Protein AF-A0A3B9WU60-F1 (afdb_monomer)

Radius of gyration: 11.03 Å; Cα contacts (8 Å, |Δi|>4): 72; chains: 1; bounding box: 33×17×28 Å

Nearest PDB structures (foldseek):
  3bid-assembly4_G  TM=6.530E-01  e=5.974E-01  Neisseria meningitidis MC58
  3bid-assembly3_E  TM=6.442E-01  e=5.594E-01  Neisseria meningitidis MC58
  2k7i-assembly1_B  TM=5.263E-01  e=1.230E+00  Agrobacterium fabrum str. C58
  2x5c-assembly2_B  TM=3.548E-01  e=1.708E+00  Pyrobaculum spherical virus
  1mnm-assembly1_C  TM=4.006E-01  e=5.566E+00  Sacc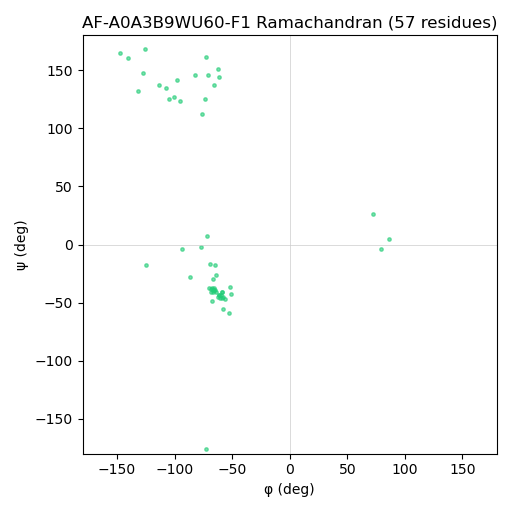haromyces cerevisiae

Mean predicted aligned error: 3.03 Å

Secondary structure (DSSP, 8-state):
-EEEEEE-TTS-EEEEEE-TTS-B-HHHHHHHHHHHHTT--HHHHHHHHHHHHHHHHH-

Structure (mmCIF, N/CA/C/O backbone):
data_AF-A0A3B9WU60-F1
#
_entry.id   AF-A0A3B9WU60-F1
#
loop_
_atom_site.group_PDB
_atom_site.id
_atom_site.type_symbol
_atom_site.label_atom_id
_atom_site.label_alt_id
_atom_site.label_comp_id
_atom_site.label_asym_id
_atom_site.label_entity_id
_atom_site.label_seq_id
_atom_site.pdbx_PDB_ins_code
_atom_site.Cartn_x
_atom_site.Cartn_y
_atom_site.Cartn_z
_atom_site.occupancy
_atom_site.B_iso_or_equiv
_atom_site.auth_seq_id
_atom_site.auth_comp_id
_atom_site.auth_asym_id
_atom_site.auth_atom_id
_atom_site.pdbx_PDB_model_num
ATOM 1 N N . MET A 1 1 ? 9.502 4.591 -8.257 1.00 89.06 1 MET A N 1
ATOM 2 C CA . MET A 1 1 ? 8.134 4.247 -7.785 1.00 89.06 1 MET A CA 1
ATOM 3 C C . MET A 1 1 ? 7.634 5.303 -6.800 1.00 89.06 1 MET A C 1
ATOM 5 O O . MET A 1 1 ? 8.463 5.977 -6.191 1.00 89.06 1 MET A O 1
ATOM 9 N N . LYS A 1 2 ? 6.315 5.479 -6.630 1.00 91.19 2 LYS A N 1
ATOM 10 C CA . LYS A 1 2 ? 5.738 6.543 -5.783 1.00 91.19 2 LYS A CA 1
ATOM 11 C C . LYS A 1 2 ? 4.670 6.008 -4.830 1.00 91.19 2 LYS A C 1
ATOM 13 O O . LYS A 1 2 ? 3.752 5.314 -5.248 1.00 91.19 2 LYS A O 1
ATOM 18 N N . THR A 1 3 ? 4.760 6.372 -3.551 1.00 91.75 3 THR A N 1
ATOM 19 C CA . THR A 1 3 ? 3.694 6.091 -2.578 1.00 91.75 3 THR A CA 1
ATOM 20 C C . THR A 1 3 ? 2.500 7.012 -2.830 1.00 91.75 3 THR A C 1
ATOM 22 O O . THR A 1 3 ? 2.640 8.238 -2.833 1.00 91.75 3 THR A O 1
ATOM 25 N N . VAL A 1 4 ? 1.317 6.429 -3.010 1.00 93.19 4 VAL A N 1
ATOM 26 C CA . VAL A 1 4 ? 0.055 7.140 -3.228 1.00 93.19 4 VAL A CA 1
ATOM 27 C C . VAL A 1 4 ? -0.871 6.908 -2.041 1.00 93.19 4 VAL A C 1
ATOM 29 O O . VAL A 1 4 ? -0.984 5.801 -1.521 1.00 93.19 4 VAL A O 1
ATOM 32 N N . THR A 1 5 ? -1.535 7.976 -1.600 1.00 93.44 5 THR A N 1
ATOM 33 C CA . THR A 1 5 ? -2.545 7.933 -0.536 1.00 93.44 5 THR A CA 1
ATOM 34 C C . THR A 1 5 ? -3.924 8.116 -1.152 1.00 93.44 5 THR A C 1
ATOM 36 O O . THR A 1 5 ? -4.110 9.006 -1.979 1.00 93.44 5 THR A O 1
ATOM 39 N N . PHE A 1 6 ? -4.892 7.303 -0.740 1.00 90.81 6 PHE A N 1
ATOM 40 C CA . PHE A 1 6 ? -6.272 7.400 -1.208 1.00 90.81 6 PHE A CA 1
ATOM 41 C C . PHE A 1 6 ? -7.260 7.160 -0.067 1.00 90.81 6 PHE A C 1
ATOM 43 O O . PHE A 1 6 ? -6.917 6.598 0.977 1.00 90.81 6 PHE A O 1
ATOM 50 N N . LYS A 1 7 ? -8.499 7.612 -0.266 1.00 93.00 7 LYS A N 1
ATOM 51 C CA . LYS A 1 7 ? -9.600 7.422 0.676 1.00 93.00 7 LYS A CA 1
ATOM 52 C C . LYS A 1 7 ? -10.537 6.350 0.127 1.00 93.00 7 LYS A C 1
ATOM 54 O O . LYS A 1 7 ? -10.993 6.455 -1.007 1.00 93.00 7 LYS A O 1
ATOM 59 N N . THR A 1 8 ? -10.801 5.313 0.912 1.00 88.19 8 THR A N 1
ATOM 60 C CA . THR A 1 8 ? -11.799 4.288 0.577 1.00 88.19 8 THR A CA 1
ATOM 61 C C . THR A 1 8 ? -13.2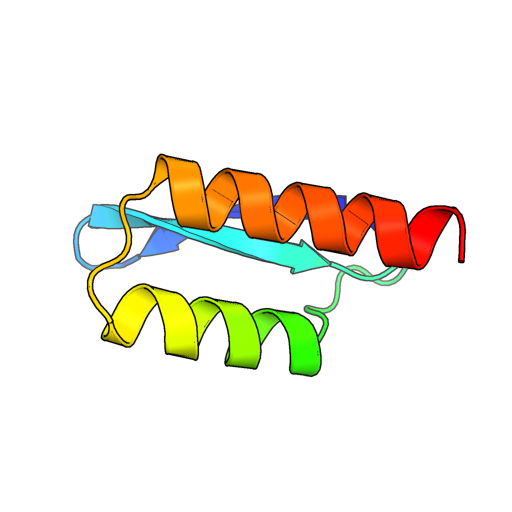18 4.841 0.735 1.00 88.19 8 THR A C 1
ATOM 63 O O . THR A 1 8 ? -13.395 5.801 1.493 1.00 88.19 8 THR A O 1
ATOM 66 N N . PRO A 1 9 ? -14.237 4.204 0.128 1.00 88.50 9 PRO A N 1
ATOM 67 C CA . PRO A 1 9 ? -15.643 4.567 0.333 1.00 88.50 9 PRO A CA 1
ATOM 68 C C . PRO A 1 9 ? -16.039 4.636 1.816 1.00 88.50 9 PRO A C 1
ATOM 70 O O . PRO A 1 9 ? -16.707 5.576 2.229 1.00 88.50 9 PRO A O 1
ATOM 73 N 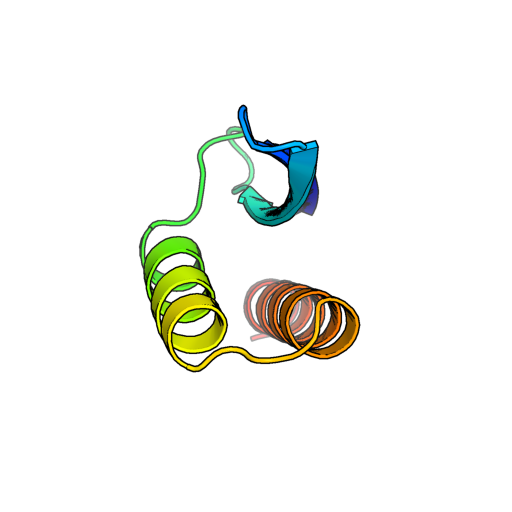N . ASP A 1 10 ? -15.493 3.739 2.643 1.00 88.88 10 ASP A N 1
ATOM 74 C CA . ASP A 1 10 ? -15.716 3.691 4.101 1.00 88.88 10 ASP A CA 1
ATOM 75 C C . ASP A 1 10 ? -15.030 4.828 4.884 1.00 88.88 10 ASP A C 1
ATOM 77 O O . ASP A 1 10 ? -14.937 4.805 6.110 1.00 88.88 10 ASP A O 1
ATOM 81 N N . GLY A 1 11 ? -14.439 5.801 4.191 1.00 89.88 11 GLY A N 1
ATOM 82 C CA . GLY A 1 11 ? -13.768 6.949 4.789 1.00 89.88 11 GLY A CA 1
ATOM 83 C C . GLY A 1 11 ? -12.355 6.693 5.318 1.00 89.88 11 GLY A C 1
ATOM 84 O O . GLY A 1 11 ? -11.686 7.645 5.726 1.00 89.88 11 GLY A O 1
ATOM 85 N N . LYS A 1 12 ? -11.865 5.449 5.276 1.00 87.38 12 LYS A N 1
ATOM 86 C CA . LYS A 1 12 ? -10.503 5.091 5.698 1.00 87.38 12 LYS A CA 1
ATOM 87 C C . LYS A 1 12 ? -9.452 5.609 4.713 1.00 87.38 12 LYS A C 1
ATOM 89 O O . LYS A 1 12 ? -9.670 5.658 3.506 1.00 87.38 12 LYS A O 1
ATOM 94 N N . ILE A 1 13 ? -8.289 5.982 5.241 1.00 91.12 13 ILE A N 1
ATOM 95 C CA . ILE A 1 13 ? -7.124 6.392 4.447 1.00 91.12 13 ILE A CA 1
ATOM 96 C C . ILE A 1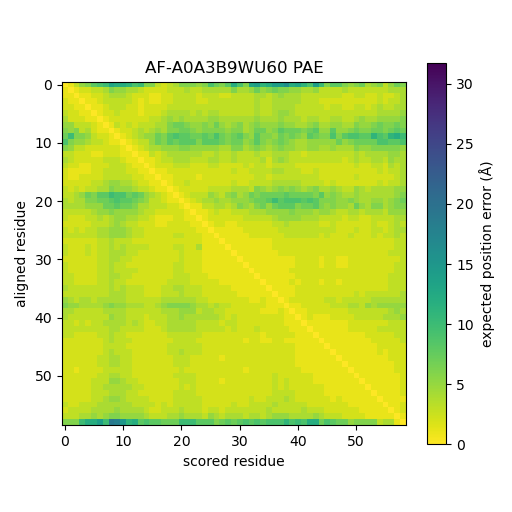 13 ? -6.218 5.175 4.265 1.00 91.12 13 ILE A C 1
ATOM 98 O O . ILE A 1 13 ? -5.784 4.591 5.259 1.00 91.12 13 ILE A O 1
ATOM 102 N N . ARG A 1 14 ? -5.916 4.826 3.013 1.00 90.75 14 ARG A N 1
ATOM 103 C CA . ARG A 1 14 ? -5.030 3.719 2.639 1.00 90.75 14 ARG A CA 1
ATOM 104 C C . ARG A 1 14 ? -3.904 4.183 1.715 1.00 90.75 14 ARG A C 1
ATOM 106 O O . ARG A 1 14 ? -3.913 5.306 1.208 1.00 90.75 14 ARG A O 1
ATOM 113 N N . TYR A 1 15 ? -2.929 3.298 1.535 1.00 92.44 15 TYR A N 1
ATOM 114 C CA . TYR A 1 15 ? -1.701 3.542 0.786 1.00 92.44 15 TYR A CA 1
ATOM 115 C C . TYR A 1 15 ? -1.510 2.450 -0.263 1.00 92.44 15 TYR A C 1
ATOM 117 O O . TYR A 1 15 ? -1.896 1.306 -0.027 1.00 92.44 15 TYR A O 1
ATOM 125 N N . TYR A 1 16 ? -0.909 2.795 -1.394 1.00 93.38 16 TYR A N 1
ATOM 126 C CA . TYR A 1 16 ? -0.366 1.828 -2.343 1.00 93.38 16 TYR A CA 1
ATOM 127 C C . TYR A 1 16 ? 0.866 2.406 -3.036 1.00 93.38 16 TYR A C 1
ATOM 129 O O . TYR A 1 16 ? 1.110 3.615 -2.989 1.00 93.38 16 TYR A O 1
ATOM 137 N N . LEU A 1 17 ? 1.641 1.538 -3.680 1.00 94.94 17 LEU A N 1
ATOM 138 C CA . LEU A 1 17 ? 2.804 1.930 -4.463 1.00 94.94 17 LEU A CA 1
ATOM 139 C C . LEU A 1 17 ? 2.440 1.950 -5.947 1.00 94.94 17 LEU A C 1
ATOM 141 O O . LEU A 1 17 ? 1.922 0.958 -6.457 1.00 94.94 17 LEU A O 1
ATOM 145 N N . SER A 1 18 ? 2.710 3.063 -6.626 1.00 94.38 18 SER A N 1
ATOM 146 C CA . SER A 1 18 ? 2.608 3.162 -8.079 1.00 94.38 18 SER A CA 1
ATOM 147 C C . SER A 1 18 ? 3.976 2.975 -8.738 1.00 94.38 18 SER A C 1
ATOM 149 O O . SER A 1 18 ? 5.000 3.488 -8.257 1.00 94.38 18 SER A O 1
ATOM 151 N N . ASP A 1 19 ? 3.991 2.279 -9.867 1.00 90.44 19 ASP A N 1
ATOM 152 C CA . ASP A 1 19 ? 5.146 2.159 -10.747 1.00 90.44 19 ASP A CA 1
ATOM 153 C C . ASP A 1 19 ? 5.415 3.474 -11.515 1.00 90.44 19 ASP A C 1
ATOM 155 O O . ASP A 1 19 ? 4.787 4.511 -11.270 1.00 90.44 19 ASP A O 1
ATOM 159 N N . GLY A 1 20 ? 6.403 3.455 -12.417 1.00 86.44 20 GLY A N 1
ATOM 160 C CA . GLY A 1 20 ? 6.749 4.610 -13.257 1.00 86.44 20 GLY A CA 1
ATOM 161 C C . GLY A 1 20 ? 5.702 4.962 -14.323 1.00 86.44 20 GLY A C 1
ATOM 162 O O . GLY A 1 20 ? 5.721 6.079 -14.830 1.00 86.44 20 GLY A O 1
ATOM 163 N N . ALA A 1 21 ? 4.784 4.044 -14.632 1.00 88.44 21 ALA A N 1
ATOM 164 C CA . ALA A 1 21 ? 3.672 4.242 -15.557 1.00 88.44 21 ALA A CA 1
ATOM 165 C C . ALA A 1 21 ? 2.382 4.696 -14.842 1.00 88.44 21 ALA A C 1
ATOM 167 O O . ALA A 1 21 ? 1.384 4.991 -15.495 1.00 88.44 21 ALA A O 1
ATOM 168 N N . GLY A 1 22 ? 2.403 4.782 -13.507 1.00 86.62 22 GLY A N 1
ATOM 169 C CA . GLY A 1 22 ? 1.252 5.149 -12.687 1.00 86.62 22 GLY A CA 1
ATOM 170 C C . GLY A 1 22 ? 0.344 3.973 -12.320 1.00 86.62 22 GLY A C 1
ATOM 171 O O . GLY A 1 22 ? -0.678 4.190 -11.669 1.00 86.62 22 GLY A O 1
ATOM 172 N N . ASN A 1 23 ? 0.712 2.739 -12.671 1.00 91.62 23 ASN A N 1
ATOM 173 C CA . ASN A 1 23 ? -0.042 1.549 -12.301 1.00 91.62 23 ASN A CA 1
ATOM 174 C C . ASN A 1 23 ? 0.311 1.102 -10.876 1.00 91.62 23 ASN A C 1
ATOM 176 O O . ASN A 1 23 ? 1.458 1.241 -10.444 1.00 91.62 23 ASN A O 1
ATOM 180 N N . PRO A 1 24 ? -0.649 0.555 -10.118 1.00 92.94 24 PRO A N 1
ATOM 181 C CA . PRO A 1 24 ? -0.362 -0.035 -8.819 1.00 92.94 24 PRO A CA 1
ATOM 182 C C . PRO A 1 24 ? 0.525 -1.279 -8.956 1.00 92.94 24 PRO A C 1
ATOM 184 O O . PRO A 1 24 ? 0.268 -2.129 -9.804 1.00 92.94 24 PRO A O 1
ATOM 187 N N . VAL A 1 25 ? 1.516 -1.415 -8.073 1.00 94.38 25 VAL A N 1
ATOM 188 C CA . VAL A 1 25 ? 2.352 -2.622 -7.969 1.00 94.38 25 VAL A CA 1
ATOM 189 C C . VAL A 1 25 ? 1.549 -3.729 -7.262 1.00 94.38 25 VAL A C 1
ATOM 191 O O . VAL A 1 25 ? 1.241 -3.564 -6.072 1.00 94.38 25 VAL A O 1
ATOM 194 N N . PRO A 1 26 ? 1.172 -4.828 -7.948 1.00 93.38 26 PRO A N 1
ATOM 195 C CA . PRO A 1 26 ? 0.234 -5.824 -7.418 1.00 93.38 26 PRO A CA 1
ATOM 196 C C . PRO A 1 26 ? 0.706 -6.487 -6.120 1.00 93.38 26 PRO A C 1
ATOM 198 O O . PRO A 1 26 ? -0.052 -6.577 -5.156 1.00 93.38 26 PRO A O 1
ATOM 201 N N . GLU A 1 27 ? 1.980 -6.863 -6.049 1.00 93.12 27 GLU A N 1
ATOM 202 C CA . GLU A 1 27 ? 2.572 -7.575 -4.915 1.00 93.12 27 GLU A CA 1
ATOM 203 C C . GLU A 1 27 ? 2.566 -6.704 -3.653 1.00 93.12 27 GLU A C 1
ATOM 205 O O . GLU A 1 27 ? 2.263 -7.168 -2.552 1.00 93.12 27 GLU A O 1
ATOM 210 N N . VAL A 1 28 ? 2.836 -5.403 -3.814 1.00 94.00 28 VAL A N 1
ATOM 211 C CA . VAL A 1 28 ? 2.770 -4.427 -2.717 1.00 94.00 28 VAL A CA 1
ATOM 212 C C . VAL A 1 28 ? 1.329 -4.218 -2.271 1.00 94.00 28 VAL A C 1
ATOM 214 O O . VAL A 1 28 ? 1.060 -4.133 -1.072 1.00 94.00 28 VAL A O 1
ATOM 217 N N . MET A 1 29 ? 0.395 -4.147 -3.219 1.00 93.31 29 MET A N 1
ATOM 218 C CA . MET A 1 29 ? -1.024 -4.000 -2.919 1.00 93.31 29 MET A CA 1
ATOM 219 C C . MET A 1 29 ? -1.538 -5.185 -2.092 1.00 93.31 29 MET A C 1
ATOM 221 O O . MET A 1 29 ? -2.215 -4.981 -1.083 1.00 93.31 29 MET A O 1
ATOM 225 N N . ASP A 1 30 ? -1.200 -6.411 -2.483 1.00 95.25 30 ASP A N 1
ATOM 226 C CA . ASP A 1 30 ? -1.654 -7.618 -1.796 1.00 95.25 30 ASP A CA 1
ATOM 227 C C . ASP A 1 30 ? -1.006 -7.778 -0.418 1.00 95.25 30 ASP A C 1
ATOM 229 O O . ASP A 1 30 ? -1.695 -8.111 0.551 1.00 95.25 30 ASP A O 1
ATOM 233 N N . TYR A 1 31 ? 0.269 -7.411 -0.276 1.00 95.06 31 TYR A N 1
ATOM 234 C CA . TYR A 1 31 ? 0.921 -7.339 1.029 1.00 95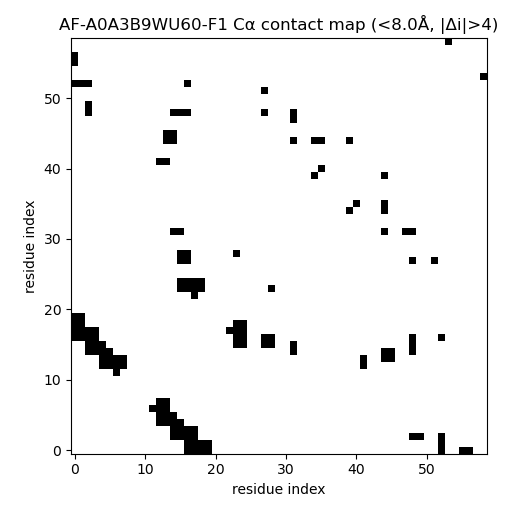.06 31 TYR A CA 1
ATOM 235 C C . TYR A 1 31 ? 0.266 -6.306 1.962 1.00 95.06 31 TYR A C 1
ATOM 237 O O . TYR A 1 31 ? -0.008 -6.595 3.130 1.00 95.06 31 TYR A O 1
ATOM 245 N N . LEU A 1 32 ? -0.039 -5.104 1.462 1.00 94.00 32 LEU A N 1
ATOM 246 C CA . LEU A 1 32 ? -0.703 -4.071 2.261 1.00 94.00 32 LEU A CA 1
ATOM 247 C C . LEU A 1 32 ? -2.131 -4.480 2.649 1.00 94.00 32 LEU A C 1
ATOM 249 O O . LEU A 1 32 ? -2.532 -4.229 3.784 1.00 94.00 32 LEU A O 1
ATOM 253 N N . LYS A 1 33 ? -2.877 -5.157 1.762 1.00 93.88 33 LYS A N 1
ATOM 254 C CA . LYS A 1 33 ? -4.184 -5.754 2.096 1.00 93.88 33 LYS A CA 1
ATOM 255 C C . LYS A 1 33 ? -4.054 -6.814 3.187 1.00 93.88 33 LYS A C 1
ATOM 257 O O . LYS A 1 33 ? -4.858 -6.824 4.112 1.00 93.88 33 LYS A O 1
ATOM 262 N N . PHE A 1 34 ? -3.046 -7.682 3.107 1.00 95.88 34 PHE A N 1
ATOM 263 C CA . PHE A 1 34 ? -2.783 -8.687 4.136 1.00 95.88 34 PHE A CA 1
ATOM 264 C C . PHE A 1 34 ? -2.533 -8.046 5.510 1.00 95.88 34 PHE A C 1
ATOM 266 O O . PHE A 1 34 ? -3.142 -8.460 6.495 1.00 95.88 34 PHE A O 1
ATOM 273 N N . LEU A 1 35 ? -1.707 -6.996 5.582 1.00 94.50 35 LEU A N 1
ATOM 274 C CA . LEU A 1 35 ? -1.472 -6.258 6.828 1.00 94.50 35 LEU A CA 1
ATOM 275 C C . LEU A 1 35 ? -2.724 -5.528 7.334 1.00 94.50 35 LEU A C 1
ATOM 277 O O . LEU A 1 35 ? -2.973 -5.489 8.539 1.00 94.50 35 LEU A O 1
ATOM 281 N N . ASP A 1 36 ? -3.511 -4.943 6.434 1.00 92.50 36 ASP A N 1
ATOM 282 C CA . ASP A 1 36 ? -4.744 -4.242 6.794 1.00 92.50 36 ASP A CA 1
ATOM 283 C C . ASP A 1 36 ? -5.806 -5.217 7.327 1.00 92.50 36 ASP A C 1
ATOM 285 O O . ASP A 1 36 ? -6.463 -4.930 8.327 1.00 92.50 36 ASP A O 1
ATOM 289 N N . ASN A 1 37 ? -5.894 -6.421 6.752 1.00 94.12 37 ASN A N 1
ATOM 290 C CA . A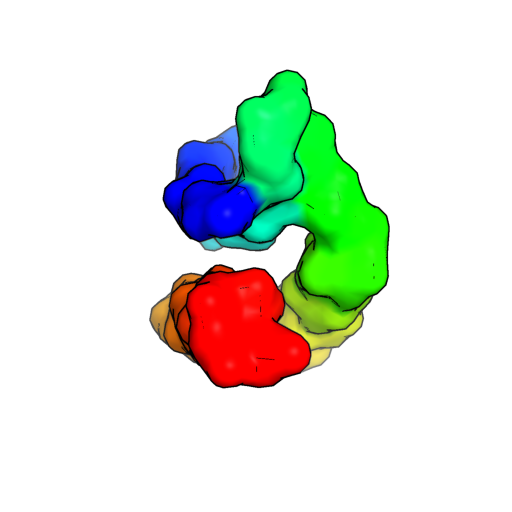SN A 1 37 ? -6.762 -7.499 7.236 1.00 94.12 37 ASN A CA 1
ATOM 291 C C . ASN A 1 37 ? -6.372 -7.996 8.639 1.00 94.12 37 ASN A C 1
ATOM 293 O O . ASN A 1 37 ? -7.232 -8.460 9.381 1.00 94.12 37 ASN A O 1
ATOM 297 N N . GLN A 1 38 ? -5.103 -7.863 9.040 1.00 95.62 38 GLN A N 1
ATOM 298 C CA . GLN A 1 38 ? -4.665 -8.128 10.418 1.00 95.62 38 GLN A CA 1
ATOM 299 C C . GLN A 1 38 ? -5.020 -7.000 11.401 1.00 95.62 38 GLN A C 1
ATOM 301 O O . GLN A 1 38 ? -4.684 -7.089 12.582 1.00 95.62 38 GLN A O 1
ATOM 306 N N . GLY A 1 39 ? -5.629 -5.907 10.934 1.00 92.94 39 GLY A N 1
ATOM 307 C CA . GLY A 1 39 ? -5.950 -4.749 11.763 1.00 92.94 39 GLY A CA 1
ATOM 308 C C . GLY A 1 39 ? -4.725 -3.923 12.162 1.00 92.94 39 GLY A C 1
ATOM 309 O O . GLY A 1 39 ? -4.740 -3.267 13.206 1.00 92.94 39 GLY A O 1
ATOM 310 N N . LYS A 1 40 ? -3.641 -3.946 11.370 1.00 93.88 40 LYS A N 1
ATOM 311 C CA . LYS A 1 40 ? -2.470 -3.097 11.639 1.00 93.88 40 LYS A CA 1
ATOM 312 C C . LYS A 1 40 ? -2.853 -1.617 11.580 1.00 93.88 40 LYS A C 1
ATOM 314 O O . LYS A 1 40 ? -3.658 -1.184 10.759 1.00 93.88 40 LYS A O 1
ATOM 319 N N . ALA A 1 41 ? -2.232 -0.817 12.444 1.00 92.44 41 ALA A N 1
ATOM 320 C CA . ALA A 1 41 ? -2.503 0.612 12.508 1.00 92.44 41 ALA A CA 1
ATOM 321 C C . ALA A 1 41 ? -2.139 1.315 11.189 1.00 92.44 41 ALA A C 1
ATOM 323 O O . ALA A 1 41 ? -1.177 0.952 10.509 1.00 92.44 41 ALA A O 1
ATOM 324 N N . ARG A 1 42 ? -2.842 2.409 10.873 1.00 91.31 42 ARG A N 1
ATOM 325 C CA . ARG A 1 42 ? -2.604 3.208 9.656 1.00 91.31 42 ARG A CA 1
ATOM 326 C C . ARG A 1 42 ? -1.136 3.607 9.475 1.00 91.31 42 ARG A C 1
ATOM 328 O O . ARG A 1 42 ? -0.610 3.538 8.370 1.00 91.31 42 ARG A O 1
ATOM 335 N N . ASN A 1 43 ? -0.472 4.026 10.553 1.00 93.69 43 ASN A N 1
ATOM 336 C CA . ASN A 1 43 ? 0.935 4.431 10.498 1.00 93.69 43 ASN A CA 1
ATOM 337 C C . ASN A 1 43 ? 1.868 3.249 10.187 1.00 93.69 43 ASN A C 1
ATOM 339 O O . ASN A 1 43 ? 2.886 3.452 9.534 1.00 93.69 43 ASN A O 1
ATOM 343 N N . THR A 1 44 ? 1.501 2.029 10.590 1.00 94.75 44 THR A N 1
ATOM 344 C CA . THR A 1 44 ? 2.220 0.803 10.225 1.00 94.75 44 THR A CA 1
ATOM 345 C C . THR A 1 44 ? 2.083 0.526 8.733 1.00 94.75 44 THR A C 1
ATOM 347 O O . THR A 1 44 ? 3.096 0.365 8.064 1.00 94.75 44 THR A O 1
ATOM 350 N N . LEU A 1 45 ? 0.863 0.576 8.184 1.00 94.19 45 LEU A N 1
ATOM 351 C CA . LEU A 1 45 ? 0.630 0.410 6.741 1.00 94.19 45 LEU A CA 1
ATOM 352 C C . LEU A 1 45 ? 1.376 1.468 5.918 1.00 94.19 45 LEU A C 1
ATOM 354 O O . LEU A 1 45 ? 1.988 1.155 4.898 1.00 94.19 45 LEU A O 1
ATOM 358 N N . ARG A 1 46 ? 1.372 2.719 6.400 1.00 95.00 46 ARG A N 1
ATOM 359 C CA . ARG A 1 46 ? 2.138 3.819 5.809 1.00 95.00 46 ARG A CA 1
ATOM 360 C C . ARG A 1 46 ? 3.624 3.479 5.773 1.00 95.00 46 ARG A C 1
ATOM 362 O O . ARG A 1 46 ? 4.222 3.520 4.704 1.00 95.00 46 ARG A O 1
ATOM 369 N N . LEU A 1 47 ? 4.208 3.147 6.926 1.00 95.88 47 LEU A N 1
ATOM 370 C CA . LEU A 1 47 ? 5.629 2.826 7.048 1.00 95.88 47 LEU A CA 1
ATOM 371 C C . LEU A 1 47 ? 6.020 1.656 6.139 1.00 95.88 47 LEU A C 1
ATOM 373 O O . LEU A 1 47 ? 7.001 1.770 5.412 1.00 95.88 47 LEU A O 1
ATOM 377 N N . SER A 1 48 ? 5.227 0.582 6.118 1.00 96.00 48 SER A N 1
ATOM 378 C CA . SER A 1 48 ? 5.457 -0.570 5.243 1.00 96.00 48 SER A CA 1
ATOM 379 C C . SER A 1 48 ? 5.471 -0.184 3.762 1.00 96.00 48 SER A C 1
ATOM 381 O O . SER A 1 48 ? 6.346 -0.631 3.025 1.00 96.00 48 SER A O 1
ATOM 383 N N . CYS A 1 49 ? 4.569 0.699 3.322 1.00 94.88 49 CYS A N 1
ATOM 384 C CA . CYS A 1 49 ? 4.566 1.191 1.944 1.00 94.88 49 CYS A CA 1
ATOM 385 C C . CYS A 1 49 ? 5.836 1.996 1.607 1.00 94.88 49 CYS A C 1
ATOM 387 O O . CYS A 1 49 ? 6.406 1.807 0.536 1.00 94.88 49 CYS A O 1
ATOM 389 N N . TYR A 1 50 ? 6.323 2.847 2.521 1.00 94.81 50 TYR A N 1
ATOM 390 C CA . TYR A 1 50 ? 7.581 3.586 2.324 1.00 94.81 50 TYR A CA 1
ATOM 391 C C . TYR A 1 50 ? 8.813 2.677 2.330 1.00 94.81 50 TYR A C 1
ATOM 393 O O . TYR A 1 50 ? 9.736 2.891 1.550 1.00 94.81 50 TYR A O 1
ATOM 401 N N . GLN A 1 51 ? 8.835 1.654 3.185 1.00 95.25 51 GLN A N 1
ATOM 402 C CA . GLN A 1 51 ? 9.914 0.665 3.195 1.00 95.25 51 GLN A CA 1
ATOM 403 C C . GLN A 1 51 ? 9.987 -0.077 1.859 1.00 95.25 51 GLN A C 1
ATOM 405 O O . GLN A 1 51 ? 11.073 -0.210 1.304 1.00 95.25 51 GLN A O 1
ATOM 410 N N . LEU A 1 52 ? 8.840 -0.482 1.308 1.00 94.69 52 LEU A N 1
ATOM 411 C CA . LEU A 1 52 ? 8.771 -1.111 -0.012 1.00 94.69 52 LEU A CA 1
ATOM 412 C C . LEU A 1 52 ? 9.145 -0.136 -1.130 1.00 94.69 52 LEU A C 1
ATOM 414 O O . LEU A 1 52 ? 9.870 -0.514 -2.042 1.00 94.69 52 LEU A O 1
ATOM 418 N N . GLN A 1 53 ? 8.729 1.131 -1.042 1.00 94.69 53 GLN A N 1
ATOM 419 C CA . GLN A 1 53 ? 9.175 2.160 -1.982 1.00 94.69 53 GLN A CA 1
ATOM 420 C C . GLN A 1 53 ? 10.704 2.267 -2.011 1.00 94.69 53 GLN A C 1
ATOM 422 O O . GLN A 1 53 ? 11.281 2.307 -3.093 1.00 94.69 53 GLN A O 1
ATOM 427 N N . ASN A 1 54 ? 11.347 2.311 -0.841 1.00 94.12 54 ASN A N 1
ATOM 428 C 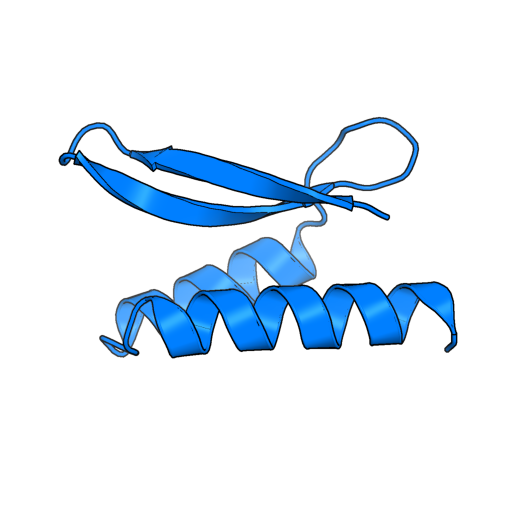CA . ASN A 1 54 ? 12.803 2.375 -0.735 1.00 94.12 54 ASN A CA 1
ATOM 429 C C . ASN A 1 54 ? 13.461 1.090 -1.238 1.00 94.12 54 ASN A C 1
ATOM 431 O O . ASN A 1 54 ? 14.458 1.177 -1.943 1.00 94.12 54 ASN A O 1
ATOM 435 N N . TYR A 1 55 ? 12.893 -0.076 -0.915 1.00 94.00 55 TYR A N 1
ATOM 436 C CA . TYR A 1 55 ? 13.362 -1.360 -1.429 1.00 94.00 55 TYR A CA 1
ATOM 437 C C . TYR A 1 55 ? 13.449 -1.317 -2.956 1.00 94.00 55 TYR A C 1
ATOM 439 O O . TYR A 1 55 ? 14.547 -1.360 -3.476 1.00 94.00 55 TYR A O 1
ATOM 447 N N . TYR A 1 56 ? 12.347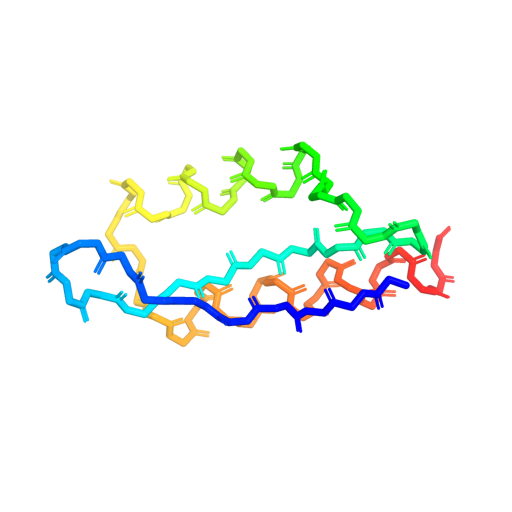 -1.048 -3.660 1.00 90.81 56 TYR A N 1
ATOM 448 C CA . TYR A 1 56 ? 12.348 -0.968 -5.128 1.00 90.81 56 TYR A CA 1
ATOM 449 C C . TYR A 1 56 ? 13.176 0.182 -5.722 1.00 90.81 56 TYR A C 1
ATOM 451 O O . TYR A 1 56 ? 13.410 0.216 -6.929 1.00 90.81 56 TYR A O 1
ATOM 459 N N . GLN A 1 57 ? 13.521 1.196 -4.927 1.00 90.69 57 GLN A N 1
ATOM 460 C CA . GLN A 1 57 ? 14.290 2.345 -5.402 1.00 90.69 57 GLN A CA 1
ATOM 461 C C . GLN A 1 57 ? 15.801 2.102 -5.342 1.00 90.69 57 GLN A C 1
ATOM 463 O O . GLN A 1 57 ? 16.536 2.731 -6.106 1.00 90.69 57 GLN A O 1
ATOM 468 N N . TYR A 1 58 ? 16.258 1.251 -4.422 1.00 93.38 58 TYR A N 1
ATOM 469 C CA . TYR A 1 58 ? 17.677 1.070 -4.113 1.00 93.38 58 TYR A CA 1
ATOM 470 C C . TYR A 1 58 ? 18.167 -0.382 -4.235 1.00 93.38 58 TYR A C 1
ATO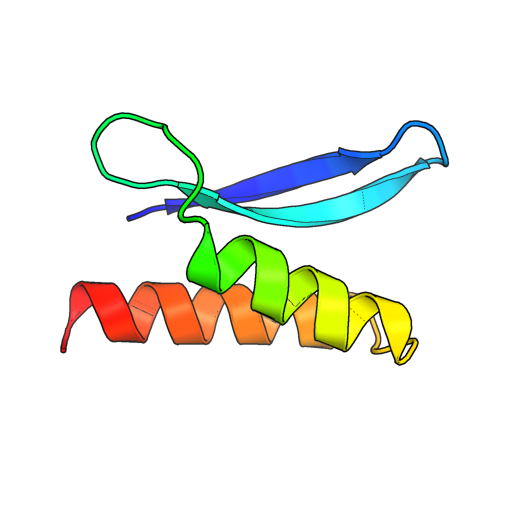M 472 O O . TYR A 1 58 ? 19.378 -0.582 -4.310 1.00 93.38 58 TYR A O 1
ATOM 480 N N . LEU A 1 59 ? 17.261 -1.363 -4.244 1.00 87.06 59 LEU A N 1
ATOM 481 C CA . LEU A 1 59 ? 17.505 -2.795 -4.452 1.00 87.06 59 LEU A CA 1
ATOM 482 C C . LEU A 1 59 ? 16.754 -3.261 -5.703 1.00 87.06 59 LEU A C 1
ATOM 484 O O . LEU A 1 59 ? 17.349 -4.077 -6.437 1.00 87.06 59 LEU A O 1
#

Solvent-accessible surface area (backbone atoms only — not comparable to full-atom values): 3532 Å² total; per-residue (Å²): 103,45,83,44,79,49,70,47,94,88,69,48,76,48,71,43,41,22,43,91,87,66,47,72,43,64,72,59,43,53,51,49,50,54,44,50,75,70,66,52,52,66,68,56,55,49,49,53,51,52,52,49,45,49,43,74,68,77,108

Sequence (59 aa):
MKTVTFKTPDGKIRYYLSDGAGNPVPEVMDYLKFLDNQGKARNTLRLSCYQLQNYYQYL

pLDDT: mean 92.58, std 2.51, range [86.44, 96.0]

Foldseek 3Di:
DDKDWDADPVRDIAIFDADPVRHTDVVRVVVLVVCVVVVDDRVVSVVSRVVVVVVVVPD